Protein AF-A0A937WB30-F1 (afdb_monomer)

Sequence (135 aa):
MQLSLKYDLPFTTITIAYKGETLEIPDVLVDTGSASTILAADIVAAIQIIPIAEDVLHTIRGVGGSEVVFTRQIDYLKVGERSIADFEIEVGGMDYGLQPNFSLRKKSLIKRNNWNPFWAWIFLFRQERLSTCRK

Secondary structure (DSSP, 8-state):
---EEETTEEEEEEEEEETTEEEEEEEEE--TT-SS-EEEHHHHGGGT----TTPPEEEEEETTEEEEEEEEEEEEEEETTEEEEEEEEEEE----S--S---------S------GGGTT--------B-----

Nearest PDB structures (foldseek):
  2hpf-assembly1_B  TM=7.343E-01  e=3.619E-04  Human immunodeficiency virus 2
  2sam-assembly1_A-2  TM=7.740E-01  e=1.326E-03  Simian immunodeficiency virus
  3ixo-assembly1_B  TM=6.353E-01  e=3.077E-04  HIV-1 M:A
  1tcw-assembly1_B  TM=7.689E-01  e=1.835E-03  Simian immunodeficiency virus
  3t3c-assembly1_B  TM=6.403E-01  e=5.286E-04  Human immunodeficiency virus type 1 (BRU ISOLATE)

pLDDT: mean 73.33, std 25.17, range [27.88, 98.06]

Solvent-accessible surface area (backbone atoms only — not comparable to full-atom values): 8590 Å² total; per-residue (Å²): 110,69,77,45,78,54,89,92,37,50,22,28,51,36,37,40,28,36,95,88,39,75,46,79,42,70,78,39,74,68,60,88,30,47,80,68,54,74,45,40,40,80,66,45,38,79,58,72,51,66,94,56,93,85,58,63,53,36,48,49,61,54,86,94,45,73,48,63,27,35,71,47,80,25,56,28,43,29,44,64,89,48,72,43,66,73,35,72,34,35,36,27,88,62,84,82,79,83,68,97,80,74,90,85,79,92,68,97,73,81,86,82,89,74,98,50,67,74,66,72,74,55,58,73,33,80,72,69,81,52,78,67,75,82,130

Mean predicted aligned error: 10.76 Å

Radius of gyration: 15.36 Å; Cα contacts (8 Å, |Δi|>4): 221; chains: 1; bounding box: 38×37×32 Å

Foldseek 3Di:
DDWDADLNFTWFWKWFAAPRDIAIDGGHTDDPLDPAAEDEQVRCVVRPPHDDPPWFWWWWAFPVGIWIWTKDFTQWMGTVHDIDGRGIYTYTNDPPPPDPDDPDDDDDDDDDDDPDSVVVVTSNDPTDTDDTDDD

Structure (mmCIF, N/CA/C/O backbone):
data_AF-A0A937WB30-F1
#
_entry.id   AF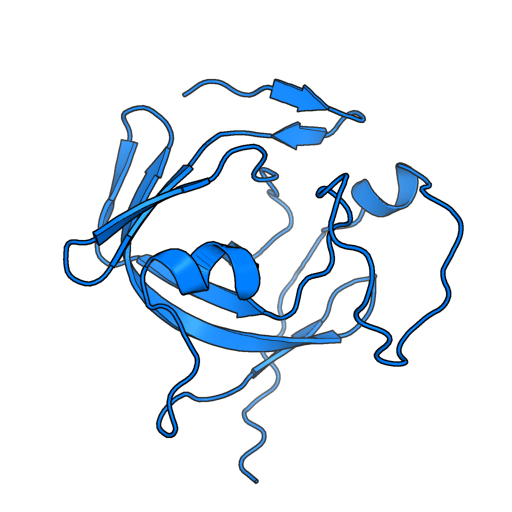-A0A937WB30-F1
#
loop_
_atom_site.group_PDB
_atom_site.id
_atom_site.type_symbol
_atom_site.label_atom_id
_atom_site.label_alt_id
_atom_site.label_comp_id
_atom_site.label_asym_id
_atom_site.label_entity_id
_atom_site.label_seq_id
_atom_site.pdbx_PDB_ins_code
_atom_site.Cartn_x
_atom_site.Cartn_y
_atom_site.Cartn_z
_atom_site.occupancy
_atom_site.B_iso_or_equiv
_atom_site.auth_seq_id
_atom_site.auth_comp_id
_atom_site.auth_asym_id
_atom_site.auth_atom_id
_atom_site.pdbx_PDB_model_num
ATOM 1 N N . MET A 1 1 ? -13.614 7.902 10.680 1.00 79.19 1 MET A N 1
ATOM 2 C CA . MET A 1 1 ? -12.393 8.200 9.896 1.00 79.19 1 MET A CA 1
ATOM 3 C C . MET A 1 1 ? -11.863 9.539 10.365 1.00 79.19 1 MET A C 1
ATOM 5 O O . MET A 1 1 ? -12.666 10.453 10.500 1.00 79.19 1 MET A O 1
ATOM 9 N N . GLN A 1 2 ? -10.562 9.643 10.624 1.00 89.81 2 GLN A N 1
ATOM 10 C CA . GLN A 1 2 ? -9.914 10.892 11.018 1.00 89.81 2 GLN A CA 1
ATOM 11 C C . GLN A 1 2 ? -8.841 11.239 9.984 1.00 89.81 2 GLN A C 1
ATOM 13 O O . GLN A 1 2 ? -8.025 10.388 9.627 1.00 89.81 2 GLN A O 1
ATOM 18 N N . LEU A 1 3 ? -8.886 12.470 9.478 1.00 90.44 3 LEU A N 1
ATOM 19 C CA . LEU A 1 3 ? -7.876 13.019 8.578 1.00 90.44 3 LEU A CA 1
ATOM 20 C C . LEU A 1 3 ? -6.976 13.966 9.371 1.00 90.44 3 LEU A C 1
ATOM 22 O O . LEU A 1 3 ? -7.456 14.729 10.209 1.00 90.44 3 LEU A O 1
ATOM 26 N N . SER A 1 4 ? -5.681 13.918 9.091 1.00 91.25 4 SER A N 1
ATOM 27 C CA . SER A 1 4 ? -4.680 14.853 9.594 1.00 91.25 4 SER A CA 1
ATOM 28 C C . SER A 1 4 ? -4.138 15.670 8.429 1.00 91.25 4 SER A C 1
ATOM 30 O O . SER A 1 4 ? -3.879 15.124 7.361 1.00 91.25 4 SER A O 1
ATOM 32 N N . LEU A 1 5 ? -4.003 16.981 8.607 1.00 90.44 5 LEU A N 1
ATOM 33 C CA . LEU A 1 5 ? -3.424 17.849 7.587 1.00 90.44 5 LEU A CA 1
ATOM 34 C C . LEU A 1 5 ? -1.932 18.011 7.884 1.00 90.44 5 LEU A C 1
ATOM 36 O O . LEU A 1 5 ? -1.569 18.502 8.954 1.00 90.44 5 LEU A O 1
ATOM 40 N N . LYS A 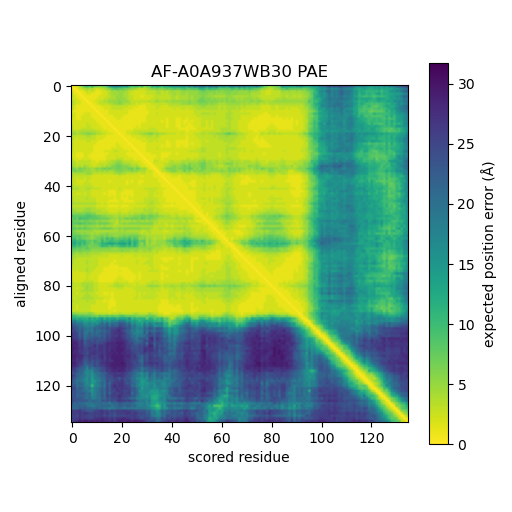1 6 ? -1.070 17.602 6.952 1.00 82.69 6 LYS A N 1
ATOM 41 C CA . LYS A 1 6 ? 0.381 17.824 7.028 1.00 82.69 6 LYS A CA 1
ATOM 42 C C . LYS A 1 6 ? 0.836 18.403 5.699 1.00 82.69 6 LYS A C 1
ATOM 44 O O . LYS A 1 6 ? 0.488 17.859 4.661 1.00 82.69 6 LYS A O 1
ATOM 49 N N . TYR A 1 7 ? 1.593 19.498 5.720 1.00 84.44 7 TYR A N 1
ATOM 50 C CA . TYR A 1 7 ? 2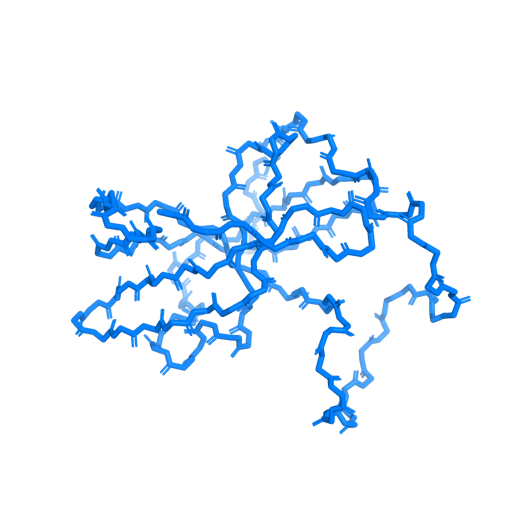.079 20.148 4.492 1.00 84.44 7 TYR A CA 1
ATOM 51 C C . TYR A 1 7 ? 0.958 20.441 3.472 1.00 84.44 7 TYR A C 1
ATOM 53 O O . TYR A 1 7 ? 1.131 20.217 2.279 1.00 84.44 7 TYR A O 1
ATOM 61 N N . ASP A 1 8 ? -0.208 20.877 3.963 1.00 85.94 8 ASP A N 1
ATOM 62 C CA . ASP A 1 8 ? -1.419 21.139 3.168 1.00 85.94 8 ASP A CA 1
ATOM 63 C C . ASP A 1 8 ? -1.990 19.929 2.408 1.00 85.94 8 ASP A C 1
ATOM 65 O O . ASP A 1 8 ? -2.811 20.084 1.505 1.00 85.94 8 ASP A O 1
ATOM 69 N N . LEU A 1 9 ? -1.611 18.714 2.812 1.00 82.75 9 LEU A N 1
ATOM 70 C CA . LEU A 1 9 ? -2.120 17.465 2.262 1.00 82.75 9 LEU A CA 1
ATOM 71 C C . LEU A 1 9 ? -2.863 16.626 3.313 1.00 82.75 9 LEU A C 1
ATOM 73 O O . LEU A 1 9 ? -2.457 16.598 4.482 1.00 82.75 9 LEU A O 1
ATOM 77 N N . PRO A 1 10 ? -3.954 15.941 2.924 1.00 87.12 10 PRO A N 1
ATOM 78 C CA . PRO A 1 10 ? -4.727 15.098 3.824 1.00 87.12 10 PRO A CA 1
ATOM 79 C C . PRO A 1 10 ? -4.073 13.724 3.996 1.00 87.12 10 PRO A C 1
ATOM 81 O O . PRO A 1 10 ? -3.901 12.976 3.041 1.00 87.12 10 PRO A O 1
ATOM 84 N N . PHE A 1 11 ? -3.784 13.354 5.235 1.00 87.50 11 PHE A N 1
ATOM 85 C CA . PHE A 1 11 ? -3.248 12.051 5.610 1.00 87.50 11 PHE A CA 1
ATOM 86 C C . PHE A 1 11 ? -4.212 11.305 6.524 1.00 87.50 11 PHE A C 1
ATOM 88 O O . PHE A 1 11 ? -4.923 11.908 7.330 1.00 87.50 11 PHE A O 1
ATOM 95 N N . THR A 1 12 ? -4.207 9.981 6.451 1.00 91.44 12 THR A N 1
ATOM 96 C CA . THR A 1 12 ? -4.975 9.119 7.348 1.00 91.44 12 THR A CA 1
ATOM 97 C C . THR A 1 12 ? -4.183 7.874 7.724 1.00 91.44 12 THR A C 1
ATOM 99 O O . THR A 1 12 ? -3.123 7.601 7.165 1.00 91.44 12 THR A O 1
ATOM 102 N N . THR A 1 13 ? -4.709 7.124 8.684 1.00 90.94 13 THR A N 1
ATOM 103 C CA . THR A 1 13 ? -4.206 5.797 9.023 1.00 90.94 13 THR A CA 1
ATOM 104 C C . THR A 1 13 ? -5.087 4.761 8.348 1.00 90.94 13 THR A C 1
ATOM 106 O O . THR A 1 13 ? -6.319 4.837 8.428 1.00 90.94 13 T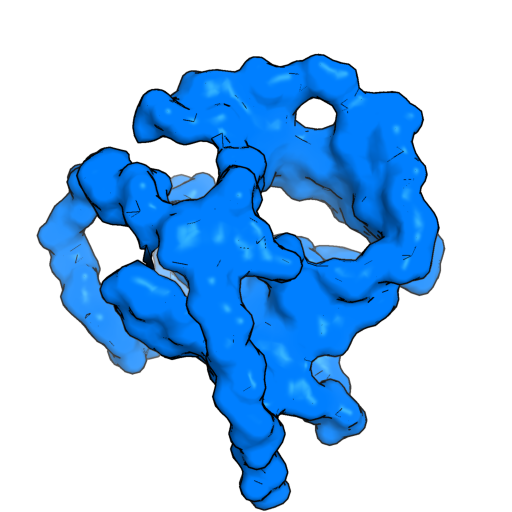HR A O 1
ATOM 109 N N . ILE A 1 14 ? -4.457 3.784 7.704 1.00 95.00 14 ILE A N 1
ATOM 110 C CA . ILE A 1 14 ? -5.144 2.621 7.147 1.00 95.00 14 ILE A CA 1
ATOM 111 C C . ILE A 1 14 ? -4.696 1.359 7.877 1.00 95.00 14 ILE A C 1
ATOM 113 O O . ILE A 1 14 ? -3.599 1.296 8.427 1.00 95.00 14 ILE A O 1
ATOM 117 N N . THR A 1 15 ? -5.524 0.327 7.840 1.00 97.12 15 THR A N 1
ATOM 118 C CA . THR A 1 15 ? -5.128 -1.033 8.201 1.00 97.12 15 THR A CA 1
ATOM 119 C C . THR A 1 15 ? -5.303 -1.915 6.981 1.00 97.12 15 THR A C 1
ATOM 121 O O . THR A 1 15 ? -6.367 -1.898 6.363 1.00 97.12 15 THR A O 1
ATOM 124 N N . ILE A 1 16 ? -4.285 -2.692 6.642 1.00 96.31 16 ILE A N 1
ATOM 125 C CA . ILE A 1 16 ? -4.380 -3.737 5.624 1.00 96.31 16 ILE A CA 1
ATOM 126 C C . ILE A 1 16 ? -4.244 -5.105 6.280 1.00 96.31 16 ILE A C 1
ATOM 128 O O . ILE A 1 16 ? -3.587 -5.229 7.315 1.00 96.31 16 ILE A O 1
ATOM 132 N N . ALA A 1 17 ? -4.842 -6.125 5.677 1.00 97.88 17 ALA A N 1
ATOM 133 C CA . ALA A 1 17 ? -4.634 -7.506 6.084 1.00 97.88 17 ALA A CA 1
ATOM 134 C C . ALA A 1 17 ? -4.290 -8.395 4.900 1.00 97.88 17 ALA A C 1
ATOM 136 O O . ALA A 1 17 ? -4.861 -8.241 3.824 1.00 97.88 17 ALA A O 1
ATOM 137 N N . TYR A 1 18 ? -3.367 -9.323 5.101 1.00 97.88 18 TYR A N 1
ATOM 138 C CA . TYR A 1 18 ? -2.957 -10.274 4.082 1.00 97.88 18 TYR A CA 1
ATOM 139 C C . TYR A 1 18 ? -2.599 -11.605 4.725 1.00 97.88 18 TYR A C 1
ATOM 141 O O . TYR A 1 18 ? -1.743 -11.665 5.609 1.00 97.88 18 TYR A O 1
ATOM 149 N N . LYS A 1 19 ? -3.245 -12.681 4.265 1.00 95.75 19 LYS A N 1
ATOM 150 C CA . LYS A 1 19 ? -3.068 -14.036 4.809 1.00 95.75 19 LYS A CA 1
ATOM 151 C C . LYS A 1 19 ? -3.295 -14.099 6.325 1.00 95.75 19 LYS A C 1
ATOM 153 O O . LYS A 1 19 ? -2.628 -14.861 7.020 1.00 95.75 19 LYS A O 1
ATOM 158 N N . GLY A 1 20 ? -4.241 -13.305 6.827 1.00 93.88 20 GLY A N 1
ATOM 159 C CA . GLY A 1 20 ? -4.583 -13.238 8.251 1.00 93.88 20 GLY A CA 1
ATOM 160 C C . GLY A 1 20 ? -3.660 -12.369 9.113 1.00 93.88 20 GLY A C 1
ATOM 161 O O . GLY A 1 20 ? -3.998 -12.122 10.268 1.00 93.88 20 GLY A O 1
ATOM 162 N N . GLU A 1 21 ? -2.552 -11.858 8.570 1.00 97.50 21 GLU A N 1
ATOM 163 C CA . GLU A 1 21 ? -1.689 -10.882 9.244 1.00 97.50 21 GLU A CA 1
ATOM 164 C C . GLU A 1 21 ? -2.184 -9.461 8.975 1.00 97.50 21 GLU A C 1
ATOM 166 O O . GLU A 1 21 ? -2.584 -9.142 7.856 1.00 97.50 21 GLU A O 1
ATOM 171 N N . THR A 1 22 ? -2.141 -8.586 9.982 1.00 97.44 22 THR A N 1
ATOM 172 C CA . THR A 1 22 ? -2.642 -7.205 9.881 1.00 97.44 22 THR A CA 1
ATOM 173 C C . THR A 1 22 ? -1.531 -6.184 10.075 1.00 97.44 22 THR A C 1
ATOM 175 O O . THR A 1 22 ? -0.732 -6.316 11.000 1.00 97.44 22 THR A O 1
ATOM 178 N N . LEU A 1 23 ? -1.533 -5.121 9.270 1.00 95.12 23 LEU A N 1
ATOM 179 C CA . LEU A 1 23 ? -0.596 -4.006 9.374 1.00 95.12 23 LEU A CA 1
ATOM 180 C C . LEU A 1 23 ? -1.344 -2.677 9.424 1.00 95.12 23 LEU A C 1
ATOM 182 O O . LEU A 1 23 ? -2.088 -2.339 8.503 1.00 95.12 23 LEU A O 1
ATOM 186 N N . GLU A 1 24 ? -1.117 -1.908 10.485 1.00 95.81 24 GLU A N 1
ATOM 187 C CA . GLU A 1 24 ? -1.546 -0.515 10.571 1.00 95.81 24 GLU A CA 1
ATOM 188 C C . GLU A 1 24 ? -0.464 0.393 9.976 1.00 95.81 24 GLU A C 1
ATOM 190 O O . GLU A 1 24 ? 0.701 0.330 10.367 1.00 95.81 24 GLU A O 1
ATOM 195 N N . ILE A 1 25 ? -0.851 1.224 9.011 1.00 92.06 25 ILE A N 1
ATOM 196 C CA . ILE A 1 25 ? 0.041 2.129 8.289 1.00 92.06 25 ILE A CA 1
ATOM 197 C C . ILE A 1 25 ? -0.431 3.561 8.570 1.00 92.06 25 ILE A C 1
ATOM 199 O O . ILE A 1 25 ? -1.473 3.972 8.044 1.00 92.06 25 ILE A O 1
ATOM 203 N N . PRO A 1 26 ? 0.283 4.318 9.421 1.00 88.38 26 PRO A N 1
ATOM 204 C CA . PRO A 1 26 ? -0.005 5.728 9.640 1.00 88.38 26 PRO A CA 1
ATOM 205 C C . PRO A 1 26 ? 0.477 6.570 8.455 1.00 88.38 26 PRO A C 1
ATOM 207 O O . PRO A 1 26 ? 1.271 6.118 7.633 1.00 88.38 26 PRO A O 1
ATOM 210 N N . ASP A 1 27 ? 0.039 7.827 8.412 1.00 87.94 27 ASP A N 1
ATOM 211 C CA . ASP A 1 27 ? 0.542 8.836 7.473 1.00 87.94 27 ASP A CA 1
ATOM 212 C C . ASP A 1 27 ? 0.421 8.438 5.993 1.00 87.94 27 ASP A C 1
ATOM 214 O O . ASP A 1 27 ? 1.284 8.744 5.169 1.00 87.94 27 ASP A O 1
ATOM 218 N N . VAL A 1 28 ? -0.700 7.809 5.637 1.00 88.12 28 VAL A N 1
ATOM 219 C CA . VAL A 1 28 ? -1.060 7.520 4.246 1.00 88.12 28 VAL A CA 1
ATOM 220 C C . VAL A 1 28 ? -1.746 8.731 3.628 1.00 88.12 28 VAL A C 1
ATOM 222 O O . VAL A 1 28 ? -2.766 9.201 4.134 1.00 88.12 28 VAL A O 1
ATOM 225 N N . LEU A 1 29 ? -1.186 9.230 2.526 1.00 89.50 29 LEU A N 1
ATOM 226 C CA . LEU A 1 29 ? -1.748 10.335 1.753 1.00 89.50 29 LEU A CA 1
ATOM 227 C C . LEU A 1 29 ? -3.084 9.923 1.122 1.00 89.50 29 LEU A C 1
ATOM 229 O O . LEU A 1 29 ? -3.174 8.902 0.443 1.00 89.50 29 LEU A O 1
ATOM 233 N N . VAL A 1 30 ? -4.115 10.744 1.312 1.00 88.94 30 VAL A N 1
ATOM 234 C CA . VAL A 1 30 ? -5.390 10.606 0.607 1.00 88.94 30 VAL A CA 1
ATOM 235 C C . VAL A 1 30 ? -5.295 11.369 -0.707 1.00 88.94 30 VAL A C 1
ATOM 237 O O . VAL A 1 30 ? -5.365 12.596 -0.737 1.00 88.94 30 VAL A O 1
ATOM 240 N N . ASP A 1 31 ? -5.143 10.624 -1.795 1.00 85.56 31 ASP A N 1
ATOM 241 C CA . ASP A 1 31 ? -4.922 11.174 -3.126 1.00 85.56 31 ASP A CA 1
ATOM 242 C C . ASP A 1 31 ? -6.110 10.888 -4.055 1.00 85.56 31 ASP A C 1
ATOM 244 O O . ASP A 1 31 ? -6.284 9.776 -4.557 1.00 85.56 31 ASP A O 1
ATOM 248 N N . THR A 1 32 ? -6.927 11.912 -4.303 1.00 83.44 32 THR A N 1
ATOM 249 C CA . THR A 1 32 ? -8.076 11.843 -5.221 1.00 83.44 32 THR A CA 1
ATOM 250 C C . THR A 1 32 ? -7.684 11.932 -6.692 1.00 83.44 32 THR A C 1
ATOM 252 O O . THR A 1 32 ? -8.524 11.693 -7.559 1.00 83.44 32 THR A O 1
ATOM 255 N N . GLY A 1 33 ? -6.437 12.296 -6.986 1.00 79.00 33 GLY A N 1
ATOM 256 C CA . GLY A 1 33 ? -5.905 12.294 -8.334 1.00 79.00 33 GLY A CA 1
ATOM 257 C C . GLY A 1 33 ? -5.344 10.937 -8.740 1.00 79.00 33 GLY A C 1
ATOM 258 O O . GLY A 1 33 ? -5.097 10.753 -9.924 1.00 79.00 33 GLY A O 1
ATOM 259 N N . SER A 1 34 ? -5.163 9.983 -7.824 1.00 75.44 34 SER A N 1
ATOM 260 C CA . SER A 1 34 ? -4.720 8.620 -8.141 1.00 75.44 34 SER A CA 1
ATOM 261 C C . SER A 1 34 ? -5.840 7.725 -8.685 1.00 75.44 34 SER A C 1
ATOM 263 O O . SER A 1 34 ? -7.000 7.836 -8.292 1.00 75.44 34 SER A O 1
ATOM 265 N N . ALA A 1 35 ? -5.490 6.803 -9.589 1.00 79.81 35 ALA A N 1
ATOM 266 C CA . ALA A 1 35 ? -6.415 5.766 -10.066 1.00 79.81 35 ALA A CA 1
ATOM 267 C C . ALA A 1 35 ? -6.307 4.447 -9.277 1.00 79.81 35 ALA A C 1
ATOM 269 O O . ALA A 1 35 ? -7.177 3.587 -9.400 1.00 79.81 35 ALA A O 1
ATOM 270 N N . SER A 1 36 ? -5.234 4.271 -8.507 1.00 84.62 36 SER A N 1
ATOM 271 C CA . SER A 1 36 ? -4.905 3.058 -7.757 1.00 84.62 36 SER A CA 1
ATOM 272 C C . SER A 1 36 ? -4.266 3.425 -6.419 1.00 84.62 36 SER A C 1
ATOM 274 O O . SER A 1 36 ? -3.749 4.526 -6.236 1.00 84.62 36 SER A O 1
ATOM 276 N N . THR A 1 37 ? -4.288 2.486 -5.474 1.00 89.88 37 THR A N 1
ATOM 277 C CA . THR A 1 37 ? -3.572 2.612 -4.202 1.00 89.88 37 THR A CA 1
ATOM 278 C C . THR A 1 37 ? -2.199 1.969 -4.322 1.00 89.88 37 THR A C 1
ATOM 280 O O . THR A 1 37 ? -2.106 0.780 -4.623 1.00 89.88 37 THR A O 1
ATOM 283 N N . ILE A 1 38 ? -1.144 2.736 -4.043 1.00 90.19 38 ILE A N 1
ATOM 284 C CA . ILE A 1 38 ? 0.235 2.246 -4.075 1.00 90.19 38 ILE A CA 1
ATOM 285 C C . ILE A 1 38 ? 0.813 2.290 -2.657 1.00 90.19 38 ILE A C 1
ATOM 287 O O . ILE A 1 38 ? 0.729 3.318 -1.987 1.00 90.19 38 ILE A O 1
ATOM 291 N N . LEU A 1 39 ? 1.413 1.188 -2.199 1.00 89.69 39 LEU A N 1
ATOM 292 C CA . LEU A 1 39 ? 2.037 1.060 -0.877 1.00 89.69 39 LEU A CA 1
ATOM 293 C C . LEU A 1 39 ? 3.527 0.719 -0.980 1.00 89.69 39 LEU A C 1
ATOM 295 O O . LEU A 1 39 ? 3.969 0.025 -1.900 1.00 89.69 39 LEU A O 1
ATOM 299 N N . ALA A 1 40 ? 4.323 1.253 -0.050 1.00 88.00 40 ALA A N 1
ATOM 300 C CA . ALA A 1 4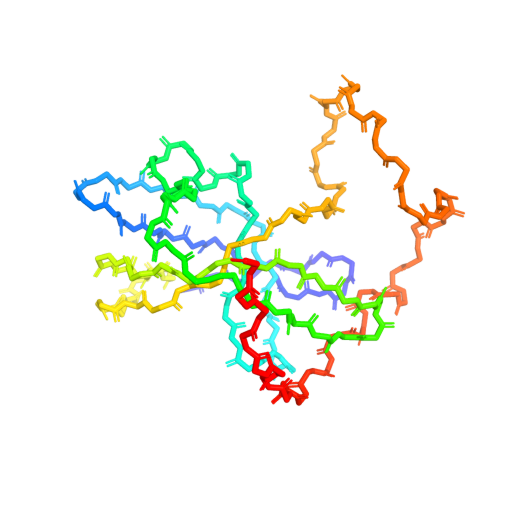0 ? 5.774 1.117 -0.104 1.00 88.00 40 ALA A CA 1
ATOM 301 C C . ALA A 1 40 ? 6.191 -0.318 0.237 1.00 88.00 40 ALA A C 1
ATOM 303 O O . ALA A 1 40 ? 5.732 -0.893 1.228 1.00 88.00 40 ALA A O 1
ATOM 304 N N . ALA A 1 41 ? 7.055 -0.898 -0.600 1.00 87.50 41 ALA A N 1
ATOM 305 C CA . ALA A 1 41 ? 7.466 -2.296 -0.495 1.00 87.50 41 ALA A CA 1
ATOM 306 C C . ALA A 1 41 ? 8.136 -2.635 0.846 1.00 87.50 41 ALA A C 1
ATOM 308 O O . ALA A 1 41 ? 7.992 -3.749 1.338 1.00 87.50 41 ALA A O 1
ATOM 309 N N . ASP A 1 42 ? 8.862 -1.689 1.440 1.00 86.25 42 ASP A N 1
ATOM 310 C CA . ASP A 1 42 ? 9.512 -1.846 2.742 1.00 86.25 42 ASP A CA 1
ATOM 311 C C . ASP A 1 42 ? 8.506 -1.906 3.900 1.00 86.25 42 ASP A C 1
ATOM 313 O O . ASP A 1 42 ? 8.687 -2.708 4.814 1.00 86.25 42 ASP A O 1
ATOM 317 N N . ILE A 1 43 ? 7.423 -1.126 3.834 1.00 87.56 43 ILE A N 1
ATOM 318 C CA . ILE A 1 43 ? 6.345 -1.139 4.831 1.00 87.56 43 ILE A CA 1
ATOM 319 C C . ILE A 1 43 ? 5.577 -2.464 4.769 1.00 87.56 43 ILE A C 1
ATOM 321 O O . ILE A 1 43 ? 5.435 -3.155 5.778 1.00 87.56 43 ILE A O 1
ATOM 325 N N . VAL A 1 44 ? 5.094 -2.854 3.586 1.00 90.75 44 VAL A N 1
ATOM 326 C CA . VAL A 1 44 ? 4.203 -4.023 3.453 1.00 90.75 44 VAL A CA 1
ATOM 327 C C . VAL A 1 44 ? 4.933 -5.368 3.552 1.00 90.75 44 VAL A C 1
ATOM 329 O O . VAL A 1 44 ? 4.309 -6.392 3.842 1.00 90.75 44 VAL A O 1
ATOM 332 N N . ALA A 1 45 ? 6.263 -5.377 3.408 1.00 92.69 45 ALA A N 1
ATOM 333 C CA . ALA A 1 45 ? 7.085 -6.558 3.665 1.00 92.69 45 ALA A CA 1
ATOM 334 C C . ALA A 1 45 ? 6.938 -7.087 5.105 1.00 92.69 45 ALA A C 1
ATOM 336 O O . ALA A 1 45 ? 7.135 -8.282 5.329 1.00 92.69 45 ALA A O 1
ATOM 337 N N . ALA A 1 46 ? 6.537 -6.239 6.064 1.00 92.44 46 ALA A N 1
ATOM 338 C CA . ALA A 1 46 ? 6.283 -6.638 7.450 1.00 92.44 46 ALA A CA 1
ATOM 339 C C . ALA A 1 46 ? 5.226 -7.752 7.577 1.00 92.44 46 ALA A C 1
ATOM 341 O O . ALA A 1 46 ? 5.342 -8.600 8.457 1.00 92.44 46 ALA A O 1
ATOM 342 N N . ILE A 1 47 ? 4.249 -7.797 6.664 1.00 96.00 47 ILE A N 1
ATOM 343 C CA . ILE A 1 47 ? 3.206 -8.836 6.602 1.00 96.00 47 ILE A CA 1
ATOM 344 C C . ILE A 1 47 ? 3.385 -9.770 5.398 1.00 96.00 47 ILE A C 1
ATOM 346 O O . ILE A 1 47 ? 2.422 -10.295 4.850 1.00 96.00 47 ILE A O 1
ATOM 350 N N . GLN A 1 48 ? 4.632 -9.986 4.966 1.00 96.19 48 GLN A N 1
ATOM 351 C CA . GLN A 1 48 ? 4.990 -10.922 3.888 1.00 96.19 48 GLN A CA 1
ATOM 352 C C . GLN A 1 48 ? 4.400 -10.573 2.509 1.00 96.19 48 GLN A C 1
ATOM 354 O O . GLN A 1 48 ? 4.301 -11.435 1.629 1.00 96.19 48 GLN A O 1
ATOM 359 N N . ILE A 1 49 ? 4.051 -9.303 2.277 1.00 95.19 49 ILE A N 1
ATOM 360 C CA . ILE A 1 49 ? 3.773 -8.802 0.929 1.00 95.19 49 ILE A CA 1
ATOM 361 C C . ILE A 1 49 ? 5.114 -8.458 0.280 1.00 95.19 49 ILE A C 1
ATOM 363 O O . ILE A 1 49 ? 5.635 -7.352 0.390 1.00 95.19 49 ILE A O 1
ATOM 367 N N . ILE A 1 50 ? 5.686 -9.454 -0.386 1.00 94.62 50 ILE A N 1
ATOM 368 C CA . ILE A 1 50 ? 6.923 -9.351 -1.161 1.00 94.62 50 ILE A CA 1
ATOM 369 C C . ILE A 1 50 ? 6.670 -9.836 -2.596 1.00 94.62 50 ILE A C 1
ATOM 371 O O . ILE A 1 50 ? 5.718 -10.598 -2.817 1.00 94.62 50 ILE A O 1
ATOM 375 N N . PRO A 1 51 ? 7.484 -9.403 -3.574 1.00 92.25 51 PRO A N 1
ATOM 376 C CA . PRO A 1 51 ? 7.383 -9.918 -4.931 1.00 92.25 51 PRO A CA 1
ATOM 377 C C . PRO A 1 51 ? 7.774 -11.404 -4.979 1.00 92.25 51 PRO A C 1
ATOM 379 O O . PRO A 1 51 ? 8.792 -11.802 -4.407 1.00 92.25 51 PRO A O 1
ATOM 382 N N . ILE A 1 52 ? 6.980 -12.206 -5.683 1.00 92.50 52 ILE A N 1
ATOM 383 C CA . ILE A 1 52 ? 7.230 -13.618 -6.005 1.00 92.50 52 ILE A CA 1
ATOM 384 C C . ILE A 1 52 ? 7.489 -13.782 -7.509 1.00 92.50 52 ILE A C 1
ATOM 386 O O . ILE A 1 52 ? 7.245 -12.866 -8.292 1.00 92.50 52 ILE A O 1
ATOM 390 N N . ALA A 1 53 ? 8.021 -14.933 -7.926 1.00 89.56 53 ALA A N 1
ATOM 391 C CA . ALA A 1 53 ? 8.441 -15.157 -9.314 1.00 89.56 53 ALA A CA 1
ATOM 392 C C . ALA A 1 53 ? 7.279 -15.071 -10.319 1.00 89.56 53 ALA A C 1
ATOM 394 O O . ALA A 1 53 ? 7.481 -14.736 -11.484 1.00 89.56 53 ALA A O 1
ATOM 395 N N . GLU A 1 54 ? 6.069 -15.364 -9.855 1.00 91.31 54 GLU A N 1
ATOM 396 C CA . GLU A 1 54 ? 4.838 -15.368 -10.635 1.00 91.31 54 GLU A CA 1
ATOM 397 C C . GLU A 1 54 ? 4.226 -13.969 -10.778 1.00 91.31 54 GLU A C 1
ATOM 399 O O . GLU A 1 54 ? 3.310 -13.784 -11.583 1.00 91.31 54 GLU A O 1
ATOM 404 N N . ASP A 1 55 ? 4.707 -12.984 -10.013 1.00 90.81 55 ASP A N 1
ATOM 405 C CA . ASP A 1 55 ? 4.164 -11.637 -10.078 1.00 90.81 55 ASP A CA 1
ATOM 406 C C . ASP A 1 55 ? 4.511 -10.957 -11.392 1.00 90.81 55 ASP A C 1
ATOM 408 O O . ASP A 1 55 ? 5.651 -10.936 -11.865 1.00 90.81 55 ASP A O 1
ATOM 412 N N . VAL A 1 56 ? 3.498 -10.305 -11.946 1.00 89.25 56 VAL A N 1
ATOM 413 C CA . VAL A 1 56 ? 3.673 -9.461 -13.110 1.00 89.25 56 VAL A CA 1
ATOM 414 C C . VAL A 1 56 ? 4.086 -8.071 -12.649 1.00 89.25 56 VAL A C 1
ATOM 416 O O . VAL A 1 56 ? 3.373 -7.401 -11.902 1.00 89.25 56 VAL A O 1
ATOM 419 N N . LEU A 1 57 ? 5.252 -7.633 -13.123 1.00 90.50 57 LEU A N 1
ATOM 420 C CA . LEU A 1 57 ? 5.705 -6.264 -12.929 1.00 90.50 57 LEU A CA 1
ATOM 421 C C . LEU A 1 57 ? 5.078 -5.344 -13.976 1.00 90.50 57 LEU A C 1
ATOM 423 O O . LEU A 1 57 ? 5.081 -5.629 -15.179 1.00 90.50 57 LEU A O 1
ATOM 427 N N . HIS A 1 58 ? 4.600 -4.201 -13.508 1.00 87.94 58 HIS A N 1
ATOM 428 C CA . HIS A 1 58 ? 4.034 -3.136 -14.318 1.00 87.94 58 HIS A CA 1
ATOM 429 C C . HIS A 1 58 ? 4.777 -1.832 -14.066 1.00 87.94 58 HIS A C 1
ATOM 431 O O . HIS A 1 58 ? 5.439 -1.657 -13.044 1.00 87.94 58 HIS A O 1
ATOM 437 N N . THR A 1 59 ? 4.675 -0.910 -15.017 1.00 85.38 59 THR A N 1
ATOM 438 C CA . THR A 1 59 ? 5.218 0.436 -14.866 1.00 85.38 59 THR A CA 1
ATOM 439 C C . THR A 1 59 ? 4.075 1.427 -14.766 1.00 85.38 59 THR A C 1
ATOM 441 O O . THR A 1 59 ? 3.263 1.534 -15.684 1.00 85.38 59 THR A O 1
ATOM 444 N N . ILE A 1 60 ? 4.042 2.159 -13.660 1.00 81.25 60 ILE A N 1
ATOM 445 C CA . ILE A 1 60 ? 3.141 3.291 -13.446 1.00 81.25 60 ILE A CA 1
ATOM 446 C C . ILE A 1 60 ? 3.891 4.584 -13.770 1.00 81.25 60 ILE A C 1
ATOM 448 O O . ILE A 1 60 ? 5.110 4.648 -13.604 1.00 81.25 60 ILE A O 1
ATOM 452 N N . ARG A 1 61 ? 3.198 5.617 -14.260 1.00 73.94 61 ARG A N 1
ATOM 453 C CA . ARG A 1 61 ? 3.824 6.886 -14.668 1.00 73.94 61 ARG A CA 1
ATOM 454 C C . ARG A 1 61 ? 3.069 8.092 -14.137 1.00 73.94 61 ARG A C 1
ATOM 456 O O . ARG A 1 61 ? 1.905 8.276 -14.471 1.00 73.94 61 ARG A O 1
ATOM 463 N N . GLY A 1 62 ? 3.772 8.933 -13.388 1.00 70.25 62 GLY A N 1
ATOM 464 C CA . GLY A 1 62 ? 3.282 10.203 -12.869 1.00 70.25 62 GLY A CA 1
ATOM 465 C C . GLY A 1 62 ? 4.130 11.379 -13.308 1.00 70.25 62 GLY A C 1
ATOM 466 O O . GLY A 1 62 ? 5.027 11.265 -14.145 1.00 70.25 62 GLY A O 1
ATOM 467 N N . VAL A 1 63 ? 3.876 12.524 -12.682 1.00 66.44 63 VAL A N 1
ATOM 468 C CA . VAL A 1 63 ? 4.637 13.749 -12.952 1.00 66.44 63 VAL A CA 1
ATOM 469 C C . VAL A 1 63 ? 6.093 13.630 -12.495 1.00 66.44 63 VAL A C 1
ATOM 471 O O . VAL A 1 63 ? 6.983 14.155 -13.160 1.00 66.44 63 VAL A O 1
ATOM 474 N N . GLY A 1 64 ? 6.353 12.878 -11.423 1.00 67.44 64 GLY A N 1
ATOM 475 C CA . GLY A 1 64 ? 7.703 12.625 -10.907 1.00 67.44 64 GLY A CA 1
ATOM 476 C C . GLY A 1 64 ? 8.532 11.602 -11.695 1.00 67.44 64 GLY A C 1
ATOM 477 O O . GLY A 1 64 ? 9.718 11.455 -11.414 1.00 67.44 64 GLY A O 1
ATOM 478 N N . GLY A 1 65 ? 7.948 10.905 -12.678 1.00 75.06 65 GLY A N 1
ATOM 479 C CA . GLY A 1 65 ? 8.625 9.844 -13.427 1.00 75.06 65 GLY A CA 1
ATOM 480 C C .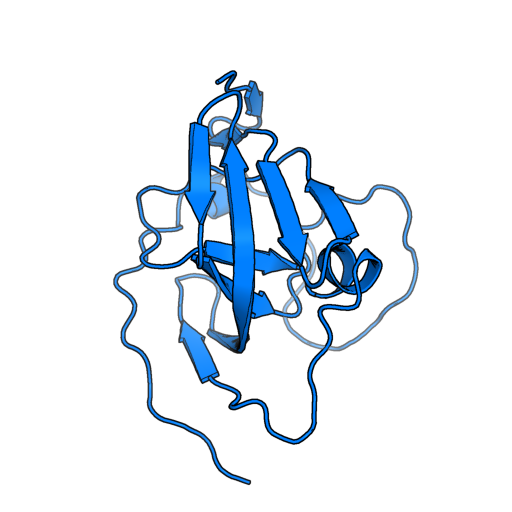 GLY A 1 65 ? 7.804 8.561 -13.506 1.00 75.06 65 GLY A C 1
ATOM 481 O O . GLY A 1 65 ? 6.575 8.595 -13.489 1.00 75.06 65 GLY A O 1
ATOM 482 N N . SER A 1 66 ? 8.488 7.428 -13.642 1.00 78.56 66 SER A N 1
ATOM 483 C CA . SER A 1 66 ? 7.865 6.111 -13.745 1.00 78.56 66 SER A CA 1
ATOM 484 C C . SER A 1 66 ? 8.423 5.152 -12.708 1.00 78.56 66 SER A C 1
ATOM 486 O O . SER A 1 66 ? 9.641 5.081 -12.559 1.00 78.56 66 SER A O 1
ATOM 488 N N . GLU A 1 67 ? 7.553 4.367 -12.086 1.00 80.00 67 GLU A N 1
ATOM 489 C CA . GLU A 1 67 ? 7.916 3.389 -11.063 1.00 80.00 67 GLU A CA 1
ATOM 490 C C . GLU A 1 67 ? 7.523 1.979 -11.490 1.00 80.00 67 GLU A C 1
ATOM 492 O O . GLU A 1 67 ? 6.505 1.777 -12.154 1.00 80.00 67 GLU A O 1
ATOM 497 N N . VAL A 1 68 ? 8.346 0.998 -11.115 1.00 86.25 68 VAL A N 1
ATOM 498 C CA . VAL A 1 68 ? 8.039 -0.420 -11.323 1.00 86.25 68 VAL A CA 1
ATOM 499 C C . VAL A 1 68 ? 7.342 -0.954 -10.082 1.00 86.25 68 VAL A C 1
ATOM 501 O O . VAL A 1 68 ? 7.887 -0.879 -8.980 1.00 86.25 68 VAL A O 1
ATOM 504 N N . VAL A 1 69 ? 6.155 -1.516 -10.279 1.00 89.00 69 VAL A N 1
ATOM 505 C CA . VAL A 1 69 ? 5.302 -2.054 -9.219 1.00 89.00 69 VAL A CA 1
ATOM 506 C C . VAL A 1 69 ? 4.865 -3.477 -9.545 1.00 89.00 69 VAL A C 1
ATOM 508 O O . VAL A 1 69 ? 4.834 -3.868 -10.711 1.00 89.00 69 VAL A O 1
ATOM 511 N N . PHE A 1 70 ? 4.498 -4.242 -8.523 1.00 93.88 70 PHE A N 1
ATOM 512 C CA . PHE A 1 70 ? 3.688 -5.452 -8.678 1.00 93.88 70 PHE A CA 1
ATOM 513 C C . PHE A 1 70 ? 2.326 -5.245 -8.021 1.00 93.88 70 PHE A C 1
ATOM 515 O O . PHE A 1 70 ? 2.188 -4.415 -7.124 1.00 93.88 70 PHE A O 1
ATOM 522 N N . THR A 1 71 ? 1.319 -5.992 -8.454 1.00 93.44 71 THR A N 1
ATOM 523 C CA . THR A 1 71 ? -0.016 -5.963 -7.847 1.00 93.44 71 THR A CA 1
ATOM 524 C C . THR A 1 71 ? -0.169 -7.086 -6.834 1.00 93.44 71 THR A C 1
ATOM 526 O O . THR A 1 71 ? 0.295 -8.206 -7.064 1.00 93.44 71 THR A O 1
ATOM 529 N N . ARG A 1 72 ? -0.874 -6.828 -5.735 1.00 94.94 72 ARG A N 1
ATOM 530 C CA . ARG A 1 72 ? -1.246 -7.862 -4.769 1.00 94.94 72 ARG A CA 1
ATOM 531 C C . ARG A 1 72 ? -2.696 -7.694 -4.341 1.00 94.94 72 ARG A C 1
ATOM 533 O O . ARG A 1 72 ? -3.116 -6.590 -4.016 1.00 94.94 72 ARG A O 1
ATOM 540 N N . GLN A 1 73 ? -3.418 -8.811 -4.292 1.00 96.19 73 GLN A N 1
ATOM 541 C CA . GLN A 1 73 ? -4.717 -8.875 -3.636 1.00 96.19 73 GLN A CA 1
ATOM 542 C C . GLN A 1 73 ? -4.529 -9.086 -2.137 1.00 96.19 73 GLN A C 1
ATOM 544 O O . GLN A 1 73 ? -3.828 -10.016 -1.727 1.00 96.19 73 GLN A O 1
ATOM 549 N N . ILE A 1 74 ? -5.132 -8.204 -1.345 1.00 96.75 74 ILE A N 1
ATOM 550 C CA . ILE A 1 74 ? -5.132 -8.249 0.117 1.00 96.75 74 ILE A CA 1
ATOM 551 C C . ILE A 1 74 ? -6.529 -8.591 0.636 1.00 96.75 74 ILE A C 1
ATOM 553 O O . ILE A 1 74 ? -7.534 -8.296 -0.011 1.00 96.75 74 ILE A O 1
ATOM 557 N N . ASP A 1 75 ? -6.584 -9.201 1.818 1.00 98.06 75 ASP A N 1
ATOM 558 C CA . ASP A 1 75 ? -7.821 -9.695 2.425 1.00 98.06 75 ASP A CA 1
ATOM 559 C C . ASP A 1 75 ? -8.798 -8.533 2.655 1.00 98.06 75 ASP A C 1
ATOM 561 O O . ASP A 1 75 ? -9.985 -8.626 2.344 1.00 98.06 75 ASP A O 1
ATOM 565 N N . TYR A 1 76 ? -8.287 -7.413 3.180 1.00 97.81 76 TYR A N 1
ATOM 566 C CA . TYR A 1 76 ? -9.033 -6.163 3.256 1.00 97.81 76 TYR A CA 1
ATOM 567 C C . TYR A 1 76 ? -8.133 -4.933 3.389 1.00 97.81 76 TYR A C 1
ATOM 569 O O . TYR A 1 76 ? -7.029 -4.997 3.934 1.00 97.81 76 TYR A O 1
ATOM 577 N N . LEU A 1 77 ? -8.681 -3.786 2.986 1.00 95.75 77 LEU A N 1
ATOM 578 C CA . LEU A 1 77 ? -8.219 -2.452 3.362 1.00 95.75 77 LEU A CA 1
ATOM 579 C C . LEU A 1 77 ? -9.272 -1.786 4.248 1.00 95.75 77 LEU A C 1
ATOM 581 O O . LEU A 1 77 ? -10.462 -1.782 3.934 1.00 95.75 77 LEU A O 1
ATOM 585 N N . LYS A 1 78 ? -8.843 -1.204 5.363 1.00 96.38 78 LYS A N 1
ATOM 586 C CA . LYS A 1 78 ? -9.703 -0.553 6.350 1.00 96.38 78 LYS A CA 1
ATOM 587 C C . LYS A 1 78 ? -9.232 0.868 6.624 1.00 96.38 78 LYS A C 1
ATOM 589 O O . LYS A 1 78 ? -8.046 1.107 6.818 1.00 96.38 78 LYS A O 1
ATOM 594 N N . VAL A 1 79 ? -10.180 1.799 6.695 1.00 93.75 79 VAL A N 1
ATOM 595 C CA . VAL A 1 79 ? -9.954 3.203 7.061 1.00 93.75 79 VAL A CA 1
ATOM 596 C C . VAL A 1 79 ? -10.975 3.607 8.122 1.00 93.75 79 VAL A C 1
ATOM 598 O O . VAL A 1 79 ? -12.184 3.676 7.872 1.00 93.75 79 VAL A O 1
ATOM 601 N N . GLY A 1 80 ? -10.506 3.870 9.343 1.00 92.44 80 GLY A N 1
ATOM 602 C CA . GLY A 1 80 ? -11.392 4.042 10.496 1.00 92.44 80 GLY A CA 1
ATOM 603 C C . GLY A 1 80 ? -12.280 2.809 10.706 1.00 92.44 80 GLY A C 1
ATOM 604 O O . GLY A 1 80 ? -11.779 1.715 10.921 1.00 92.44 80 GLY A O 1
ATOM 605 N N . GLU A 1 81 ? -13.602 2.971 10.631 1.00 93.56 81 GLU A N 1
ATOM 606 C CA . GLU A 1 81 ? -14.574 1.878 10.826 1.00 93.56 81 GLU A CA 1
ATOM 607 C C . GLU A 1 81 ? -15.026 1.213 9.517 1.00 93.56 81 GLU A C 1
ATOM 609 O O . GLU A 1 81 ? -15.795 0.255 9.543 1.00 93.56 81 GLU A O 1
ATOM 614 N N . ARG A 1 82 ? -14.587 1.721 8.359 1.00 94.38 82 ARG A N 1
ATOM 615 C CA . ARG A 1 82 ? -14.985 1.200 7.045 1.00 94.38 82 ARG A CA 1
ATOM 616 C C . ARG A 1 82 ? -13.920 0.253 6.521 1.00 94.38 82 ARG A C 1
ATOM 618 O O . ARG A 1 82 ? -12.744 0.596 6.559 1.00 94.38 82 ARG A O 1
ATOM 625 N N . SER A 1 83 ? -14.334 -0.896 6.000 1.00 94.94 83 SER A N 1
ATOM 626 C CA . SER A 1 83 ? -13.449 -1.874 5.369 1.00 94.94 83 SER A CA 1
ATOM 627 C C . SER A 1 83 ? -13.971 -2.292 4.002 1.00 94.94 83 SER A C 1
ATOM 629 O O . SER A 1 83 ? -15.181 -2.394 3.799 1.00 94.94 83 SER A O 1
ATOM 631 N N . ILE A 1 84 ? -13.045 -2.562 3.091 1.00 95.56 84 ILE A N 1
ATOM 632 C CA . ILE A 1 84 ? -13.288 -3.118 1.764 1.00 95.56 84 ILE A CA 1
ATOM 633 C C . ILE A 1 84 ? -12.508 -4.429 1.699 1.00 95.56 84 ILE A C 1
ATOM 635 O O . ILE A 1 84 ? -11.299 -4.421 1.922 1.00 95.56 84 ILE A O 1
ATOM 639 N N . ALA A 1 85 ? -13.208 -5.536 1.461 1.00 97.19 85 ALA A N 1
ATOM 640 C CA . ALA A 1 85 ? -12.598 -6.852 1.287 1.00 97.19 85 ALA A CA 1
ATOM 641 C C . ALA A 1 85 ? -12.052 -7.026 -0.138 1.00 97.19 85 ALA A C 1
ATOM 643 O O . ALA A 1 85 ? -12.482 -6.303 -1.039 1.00 97.19 85 ALA A O 1
ATOM 644 N N . ASP A 1 86 ? -11.145 -7.987 -0.320 1.00 96.50 86 ASP A N 1
ATOM 645 C CA . ASP A 1 86 ? -10.598 -8.396 -1.623 1.00 96.50 86 ASP A CA 1
ATOM 646 C C . ASP A 1 86 ? -10.073 -7.201 -2.442 1.00 96.50 86 ASP A C 1
ATOM 648 O O . ASP A 1 86 ? -10.475 -6.957 -3.584 1.00 96.50 86 ASP A O 1
ATOM 652 N N . PHE A 1 87 ? -9.210 -6.400 -1.812 1.00 91.56 87 PHE A N 1
ATOM 653 C CA . PHE A 1 87 ? -8.744 -5.125 -2.352 1.00 91.56 87 PHE A CA 1
ATOM 654 C C . PHE A 1 87 ? -7.402 -5.282 -3.080 1.00 91.56 87 PHE A C 1
ATOM 656 O O . PHE A 1 87 ? -6.476 -5.896 -2.550 1.00 91.56 87 PHE A O 1
ATOM 663 N N . GLU A 1 88 ? -7.268 -4.687 -4.270 1.00 94.00 88 GLU A N 1
ATOM 664 C CA . GLU A 1 88 ? -6.018 -4.714 -5.042 1.00 94.00 88 GLU A CA 1
ATOM 665 C C . GLU A 1 88 ? -5.143 -3.517 -4.667 1.00 94.00 88 GLU A C 1
ATOM 667 O O . GLU A 1 88 ? -5.576 -2.366 -4.747 1.00 94.00 88 GLU A O 1
ATOM 672 N N . ILE A 1 89 ? -3.892 -3.785 -4.295 1.00 91.81 89 ILE A N 1
ATOM 673 C CA . ILE A 1 89 ? -2.863 -2.761 -4.098 1.00 91.81 89 ILE A CA 1
ATOM 674 C C . ILE A 1 89 ? -1.744 -2.911 -5.127 1.00 91.81 89 ILE A C 1
ATOM 676 O O . ILE A 1 89 ? -1.406 -4.016 -5.555 1.00 91.81 89 ILE A O 1
ATOM 680 N N . GLU A 1 90 ? -1.116 -1.793 -5.468 1.00 92.12 90 GLU A N 1
ATOM 681 C CA . GLU A 1 90 ? 0.167 -1.751 -6.162 1.00 92.12 90 GLU A CA 1
ATOM 682 C C . GLU A 1 90 ? 1.290 -1.597 -5.126 1.00 92.12 90 GLU A C 1
ATOM 684 O O . GLU A 1 90 ? 1.165 -0.862 -4.147 1.00 92.12 90 GLU A O 1
ATOM 689 N N . VAL A 1 91 ? 2.402 -2.302 -5.313 1.00 90.88 91 VAL A N 1
ATOM 690 C CA . VAL A 1 91 ? 3.535 -2.289 -4.382 1.00 90.88 91 VAL A CA 1
ATOM 691 C C . VAL A 1 91 ? 4.799 -1.907 -5.131 1.00 90.88 91 VAL A C 1
ATOM 693 O O . VAL A 1 91 ? 5.201 -2.585 -6.079 1.00 90.88 91 VAL A O 1
ATOM 696 N N . GLY A 1 92 ? 5.427 -0.815 -4.696 1.00 87.25 92 GLY A N 1
ATOM 697 C CA . GLY A 1 92 ? 6.567 -0.196 -5.370 1.00 87.25 92 GLY A CA 1
ATOM 698 C C . GLY A 1 92 ? 7.698 0.188 -4.424 1.00 87.25 92 GLY A C 1
ATOM 699 O O . GLY A 1 92 ? 7.508 0.349 -3.216 1.00 87.25 92 GLY A O 1
ATOM 700 N N . GLY A 1 93 ? 8.897 0.357 -4.984 1.00 80.25 93 GLY A N 1
ATOM 701 C CA . GLY A 1 93 ? 10.061 0.877 -4.265 1.00 80.25 93 GLY A CA 1
ATOM 702 C C . GLY A 1 93 ? 9.969 2.389 -4.083 1.00 80.25 93 GLY A C 1
ATOM 703 O O . GLY A 1 93 ? 10.673 3.124 -4.763 1.00 80.25 93 GLY A O 1
ATOM 704 N N . MET A 1 94 ? 9.091 2.844 -3.193 1.00 69.56 94 MET A N 1
ATOM 705 C CA . MET A 1 94 ? 8.814 4.266 -3.006 1.00 69.56 94 MET A CA 1
ATOM 706 C C . MET A 1 94 ? 9.619 4.825 -1.832 1.00 69.56 94 MET A C 1
ATOM 708 O O . MET A 1 94 ? 9.410 4.430 -0.690 1.00 69.56 94 MET A O 1
ATOM 712 N N . ASP A 1 95 ? 10.534 5.755 -2.108 1.00 60.91 95 ASP A N 1
ATOM 713 C CA . ASP A 1 95 ? 11.242 6.519 -1.076 1.00 60.91 95 ASP A CA 1
ATOM 714 C C . ASP A 1 95 ? 10.519 7.853 -0.850 1.00 60.91 95 ASP A C 1
ATOM 716 O O . ASP A 1 95 ? 10.893 8.896 -1.389 1.00 60.91 95 ASP A O 1
ATOM 720 N N . TYR A 1 96 ? 9.426 7.810 -0.084 1.00 54.66 96 TYR A N 1
ATOM 721 C CA . TYR A 1 96 ? 8.646 9.006 0.251 1.00 54.66 96 TYR A CA 1
ATOM 722 C C . TYR A 1 96 ? 9.269 9.859 1.369 1.00 54.66 96 TYR A C 1
ATOM 724 O O . TYR A 1 96 ? 8.668 10.842 1.798 1.00 54.66 96 TYR A O 1
ATOM 732 N N . GLY A 1 97 ? 10.479 9.535 1.842 1.00 43.03 97 GLY A N 1
ATOM 733 C CA . GLY A 1 97 ? 11.246 10.408 2.735 1.00 43.03 97 GLY A CA 1
ATOM 734 C C . GLY A 1 97 ? 10.633 10.672 4.119 1.00 43.03 97 GLY A C 1
ATOM 735 O O . GLY A 1 97 ? 11.035 11.631 4.771 1.00 43.03 97 GLY A O 1
ATOM 736 N N . LEU A 1 98 ? 9.686 9.850 4.588 1.00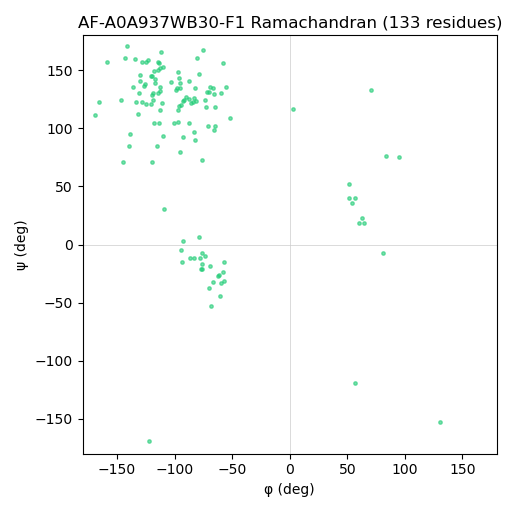 42.75 98 LEU A N 1
ATOM 737 C CA . LEU A 1 98 ? 9.022 10.028 5.891 1.00 42.75 98 LEU A CA 1
ATOM 738 C C . LEU A 1 98 ? 9.683 9.264 7.053 1.00 42.75 98 LEU A C 1
ATOM 740 O O . LEU A 1 98 ? 9.200 9.334 8.181 1.00 42.75 98 LEU A O 1
ATOM 744 N N . GLN A 1 99 ? 10.798 8.564 6.827 1.00 40.19 99 GLN A N 1
ATOM 745 C CA . GLN A 1 99 ? 11.541 7.899 7.904 1.00 40.19 99 GLN A CA 1
ATOM 746 C C . GLN A 1 99 ? 12.710 8.778 8.388 1.00 40.19 99 GLN A C 1
ATOM 748 O O . GLN A 1 99 ? 13.631 9.032 7.610 1.00 40.19 99 GLN A O 1
ATOM 753 N N . PRO A 1 100 ? 12.753 9.201 9.671 1.00 37.69 100 PRO A N 1
ATOM 754 C CA . PRO A 1 100 ? 13.871 9.990 10.192 1.00 37.69 100 PRO A CA 1
ATOM 755 C C . PRO A 1 100 ? 15.187 9.208 10.303 1.00 37.69 100 PRO A C 1
ATOM 757 O O . PRO A 1 100 ? 16.236 9.830 10.403 1.00 37.69 100 PRO A O 1
ATOM 760 N N . ASN A 1 101 ? 15.164 7.869 10.299 1.00 34.41 101 ASN A N 1
ATOM 761 C CA . ASN A 1 101 ? 16.327 7.051 10.650 1.00 34.41 101 ASN A CA 1
ATOM 762 C C . ASN A 1 101 ? 16.418 5.753 9.830 1.00 34.41 101 ASN A C 1
ATOM 764 O O . ASN A 1 101 ? 16.277 4.660 10.369 1.00 34.41 101 ASN A O 1
ATOM 768 N N . PHE A 1 102 ? 16.737 5.847 8.539 1.00 33.09 102 PHE A N 1
ATOM 769 C CA . PHE A 1 102 ? 17.402 4.734 7.854 1.00 33.09 102 PHE A CA 1
ATOM 770 C C . PHE A 1 102 ? 18.483 5.270 6.918 1.00 33.09 102 PHE A C 1
ATOM 772 O O . PHE A 1 102 ? 18.291 5.523 5.730 1.00 33.09 102 PHE A O 1
ATOM 779 N N . SER A 1 103 ? 19.657 5.505 7.500 1.00 39.31 103 SER A N 1
ATOM 780 C CA . SER A 1 103 ? 20.856 5.795 6.730 1.00 39.31 103 SER A CA 1
ATOM 781 C C . SER A 1 103 ? 21.292 4.520 6.002 1.00 39.31 103 SER A C 1
ATOM 783 O O . SER A 1 103 ? 21.440 3.477 6.631 1.00 39.31 103 SER A O 1
ATOM 785 N N . LEU A 1 104 ? 21.568 4.660 4.699 1.00 37.50 104 LEU A N 1
ATOM 786 C CA . LEU A 1 104 ? 22.231 3.707 3.791 1.00 37.50 104 LEU A CA 1
ATOM 787 C C . LEU A 1 104 ? 21.336 2.780 2.949 1.00 37.50 104 LEU A C 1
ATOM 789 O O . LEU A 1 104 ? 21.390 1.557 3.044 1.00 37.50 104 LEU A O 1
ATOM 793 N N . ARG A 1 105 ? 20.734 3.355 1.900 1.00 30.55 105 ARG A N 1
ATOM 794 C CA . ARG A 1 105 ? 20.725 2.690 0.586 1.00 30.55 105 ARG A CA 1
ATOM 795 C C . ARG A 1 105 ? 20.973 3.689 -0.544 1.00 30.55 105 ARG A C 1
ATOM 797 O O . ARG A 1 105 ? 20.074 4.337 -1.059 1.00 30.55 105 ARG A O 1
ATOM 804 N N . LYS A 1 106 ? 22.238 3.812 -0.964 1.00 30.50 106 LYS A N 1
ATOM 805 C CA . LYS A 1 106 ? 22.572 4.408 -2.265 1.00 30.50 106 LYS A CA 1
ATOM 806 C C . LYS A 1 106 ? 22.147 3.419 -3.355 1.00 30.50 106 LYS A C 1
ATOM 808 O O . LYS A 1 106 ? 22.877 2.474 -3.637 1.00 30.50 106 LYS A O 1
ATOM 813 N N . LYS A 1 107 ? 21.016 3.669 -4.011 1.00 28.73 107 LYS A N 1
ATOM 814 C CA . LYS A 1 107 ? 20.856 3.312 -5.422 1.00 28.73 107 LYS A CA 1
ATOM 815 C C . LYS A 1 107 ? 20.596 4.585 -6.210 1.00 28.73 107 LYS A C 1
ATOM 817 O O . LYS A 1 107 ? 19.741 5.389 -5.873 1.00 28.73 107 LYS A O 1
ATOM 822 N N . SER A 1 108 ? 21.453 4.782 -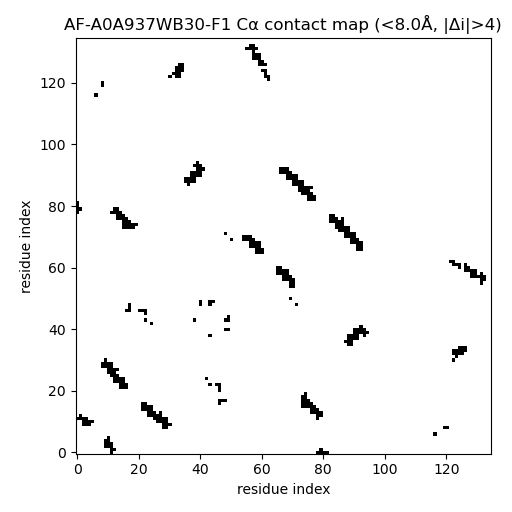7.202 1.00 31.34 108 SER A N 1
ATOM 823 C CA . SER A 1 108 ? 21.373 5.828 -8.207 1.00 31.34 108 SER A CA 1
ATOM 824 C C . SER A 1 108 ? 19.991 5.819 -8.850 1.00 31.34 108 SER A C 1
ATOM 826 O O . SER A 1 108 ? 19.725 4.908 -9.620 1.00 31.34 108 SER A O 1
ATOM 828 N N . LEU A 1 109 ? 19.160 6.817 -8.568 1.00 30.02 109 LEU A N 1
ATOM 829 C CA . LEU A 1 109 ? 18.261 7.441 -9.532 1.00 30.02 109 LEU A CA 1
ATOM 830 C C . LEU A 1 109 ? 17.748 8.753 -8.915 1.00 30.02 109 LEU A C 1
ATOM 832 O O . LEU A 1 109 ? 17.175 8.757 -7.835 1.00 30.02 109 LEU A O 1
ATOM 836 N N . ILE A 1 110 ? 17.996 9.846 -9.640 1.00 30.09 110 ILE A N 1
ATOM 837 C CA . ILE A 1 110 ? 17.420 11.188 -9.476 1.00 30.09 110 ILE A CA 1
ATOM 838 C C . ILE A 1 110 ? 17.887 11.968 -8.226 1.00 30.09 110 ILE A C 1
ATOM 840 O O . ILE A 1 110 ? 18.059 11.472 -7.118 1.00 30.09 110 ILE A O 1
ATOM 844 N N . LYS A 1 111 ? 18.243 13.231 -8.474 1.00 27.88 111 LYS A N 1
ATOM 845 C CA . LYS A 1 111 ? 18.957 14.133 -7.567 1.00 27.88 111 LYS A CA 1
ATOM 846 C C . LYS A 1 111 ? 18.202 14.369 -6.252 1.00 27.88 111 LYS A C 1
ATOM 848 O O . LYS A 1 111 ? 17.058 14.802 -6.248 1.00 27.88 111 LYS A O 1
ATOM 853 N N . ARG A 1 112 ? 18.941 14.202 -5.153 1.00 35.06 112 ARG A N 1
ATOM 854 C CA . ARG A 1 112 ? 18.672 14.776 -3.828 1.00 35.06 112 ARG A CA 1
ATOM 855 C C . ARG A 1 112 ? 18.588 16.309 -3.868 1.00 35.06 112 ARG A C 1
ATOM 857 O O . ARG A 1 112 ? 19.276 16.942 -4.666 1.00 35.06 112 ARG A O 1
ATOM 864 N N . ASN A 1 113 ? 17.875 16.842 -2.873 1.00 31.58 113 ASN A N 1
ATOM 865 C CA . ASN A 1 113 ? 17.850 18.227 -2.382 1.00 31.58 113 ASN A CA 1
ATOM 866 C C . ASN A 1 113 ? 16.953 19.227 -3.123 1.00 31.58 113 ASN A C 1
ATOM 868 O O . ASN A 1 113 ? 17.441 20.125 -3.800 1.00 31.58 113 ASN A O 1
ATOM 872 N N . ASN A 1 114 ? 15.645 19.142 -2.874 1.00 28.67 114 ASN A N 1
ATOM 873 C CA . ASN A 1 114 ? 14.907 20.216 -2.197 1.00 28.67 114 ASN A CA 1
ATOM 874 C C . ASN A 1 114 ? 13.516 19.673 -1.848 1.00 28.67 114 ASN A C 1
ATOM 876 O O . ASN A 1 114 ? 12.722 19.409 -2.749 1.00 28.67 114 ASN A O 1
ATOM 880 N N . TRP A 1 115 ? 13.219 19.486 -0.562 1.00 38.00 115 TRP A N 1
ATOM 881 C CA . TRP A 1 115 ? 11.836 19.277 -0.136 1.00 38.00 115 TRP A CA 1
ATOM 882 C C . TRP A 1 115 ? 11.086 20.575 -0.446 1.00 38.00 115 TRP A C 1
ATOM 884 O O . TRP A 1 115 ? 11.264 21.583 0.233 1.00 38.00 115 TRP A O 1
ATOM 894 N N . ASN A 1 116 ? 10.327 20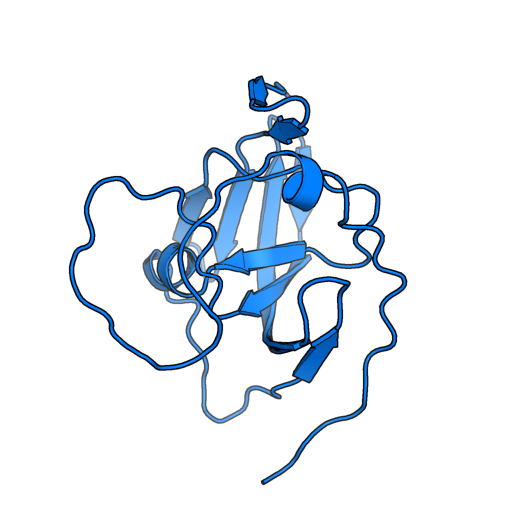.571 -1.538 1.00 32.25 116 ASN A N 1
ATOM 895 C CA . ASN A 1 116 ? 9.396 21.632 -1.872 1.00 32.25 116 ASN A CA 1
ATOM 896 C C . ASN A 1 116 ? 7.987 21.030 -1.771 1.00 32.25 116 ASN A C 1
ATOM 898 O O . ASN A 1 116 ? 7.689 20.127 -2.558 1.00 32.25 116 ASN A O 1
ATOM 902 N N . PRO A 1 117 ? 7.126 21.497 -0.845 1.00 37.00 117 PRO A N 1
ATOM 903 C CA . PRO A 1 117 ? 5.747 21.014 -0.721 1.00 37.00 117 PRO A CA 1
ATOM 904 C C . PRO A 1 117 ? 4.934 21.181 -2.019 1.00 37.00 117 PRO A C 1
ATOM 906 O O . PRO A 1 117 ? 3.932 20.503 -2.209 1.00 37.00 117 PRO A O 1
ATOM 909 N N . PHE A 1 118 ? 5.414 21.987 -2.974 1.00 30.03 118 PHE A N 1
ATOM 910 C CA . PHE A 1 118 ? 4.857 22.074 -4.327 1.00 30.03 118 PHE A CA 1
ATOM 911 C C . PHE A 1 118 ? 4.911 20.754 -5.121 1.00 30.03 118 PHE A C 1
ATOM 913 O O . PHE A 1 118 ? 4.077 20.543 -5.995 1.00 30.03 118 PHE A O 1
ATOM 920 N N . TRP A 1 119 ? 5.850 19.844 -4.825 1.00 30.75 119 TRP A N 1
ATOM 921 C CA . TRP A 1 119 ? 5.885 18.512 -5.455 1.00 30.75 119 TRP A CA 1
ATOM 922 C C . TRP A 1 119 ? 4.827 17.563 -4.895 1.00 30.75 119 TRP A C 1
ATOM 924 O O . TRP A 1 119 ? 4.436 16.615 -5.568 1.00 30.75 119 TRP A O 1
ATOM 934 N N . ALA A 1 120 ? 4.333 17.846 -3.692 1.00 35.78 120 ALA A N 1
ATOM 935 C CA . ALA A 1 120 ? 3.277 17.081 -3.052 1.00 35.78 120 ALA A CA 1
ATOM 936 C C . ALA A 1 120 ? 1.889 17.423 -3.649 1.00 35.78 120 ALA A C 1
ATOM 938 O O . ALA A 1 120 ? 0.975 16.608 -3.611 1.00 35.78 120 ALA A O 1
ATOM 939 N N . TRP A 1 121 ? 1.758 18.592 -4.296 1.00 28.31 121 TRP A N 1
ATOM 940 C CA . TRP A 1 121 ? 0.548 19.043 -5.002 1.00 28.31 121 TRP A CA 1
ATOM 941 C C . TRP A 1 121 ? 0.277 18.342 -6.340 1.00 28.31 121 TRP A C 1
ATOM 943 O O . TRP A 1 121 ? -0.790 18.535 -6.920 1.00 28.31 121 TRP A O 1
ATOM 953 N N . ILE A 1 122 ? 1.213 17.544 -6.861 1.00 29.97 122 ILE A N 1
ATOM 954 C CA . ILE A 1 122 ? 1.059 16.925 -8.179 1.00 29.97 122 ILE A CA 1
ATOM 955 C C . ILE A 1 122 ? 1.080 15.404 -8.068 1.00 29.97 122 ILE A C 1
ATOM 957 O O . ILE A 1 122 ? 1.990 14.730 -8.546 1.00 29.97 122 ILE A O 1
ATOM 961 N N . PHE A 1 123 ? 0.009 14.863 -7.505 1.00 38.50 123 PHE A N 1
ATOM 962 C CA . PHE A 1 123 ? -0.487 13.567 -7.938 1.00 38.50 123 PHE A CA 1
ATOM 963 C C . PHE A 1 123 ? -1.881 13.768 -8.545 1.00 38.50 123 PHE A C 1
ATOM 965 O O . PHE A 1 123 ? -2.909 13.678 -7.899 1.00 38.50 123 PHE A O 1
ATOM 972 N N . LEU A 1 124 ? -1.896 14.123 -9.830 1.00 29.36 124 LEU A N 1
ATOM 973 C CA . LEU A 1 124 ? -3.044 13.977 -10.723 1.00 29.36 124 LEU A CA 1
ATOM 974 C C . LEU A 1 124 ? -2.650 12.870 -11.702 1.00 29.36 124 LEU A C 1
ATOM 976 O O . LEU A 1 124 ? -1.946 13.105 -12.682 1.00 29.36 124 LEU A O 1
ATOM 980 N N . PHE A 1 125 ? -3.027 11.639 -11.392 1.00 39.75 125 PHE A N 1
ATOM 981 C CA . PHE A 1 125 ? -2.812 10.458 -12.214 1.00 39.75 125 PHE A CA 1
ATOM 982 C C . PHE A 1 125 ? -4.091 10.087 -12.968 1.00 39.75 125 PHE A C 1
ATOM 984 O O . PHE A 1 125 ? -4.989 9.414 -12.472 1.00 39.75 125 PHE A O 1
ATOM 991 N N . ARG A 1 126 ? -4.100 10.387 -14.264 1.00 33.38 126 ARG A N 1
ATOM 992 C CA . ARG A 1 126 ? -4.775 9.514 -15.223 1.00 33.38 126 ARG A CA 1
ATOM 993 C C . ARG A 1 126 ? -3.785 8.394 -15.558 1.00 33.38 126 ARG A C 1
ATOM 995 O O . ARG A 1 126 ? -2.879 8.607 -16.356 1.00 33.38 126 ARG A O 1
ATOM 1002 N N . GLN A 1 127 ? -3.900 7.243 -14.893 1.00 42.44 127 GLN A N 1
ATOM 1003 C CA . GLN A 1 127 ? -3.075 6.064 -15.187 1.00 42.44 127 GLN A CA 1
ATOM 1004 C C . GLN A 1 127 ? -3.388 5.538 -16.600 1.00 42.44 127 GLN A C 1
ATOM 1006 O O . GLN A 1 127 ? -4.504 5.100 -16.872 1.00 42.44 127 GLN A O 1
ATOM 1011 N N . GLU A 1 128 ? -2.394 5.536 -17.488 1.00 41.50 128 GLU A N 1
ATOM 1012 C CA . GLU A 1 128 ? -2.343 4.617 -18.628 1.00 41.50 128 GLU A CA 1
ATOM 1013 C C . GLU A 1 128 ? -1.442 3.447 -18.221 1.00 41.50 128 GLU A C 1
ATOM 1015 O O . GLU A 1 128 ? -0.223 3.592 -18.127 1.00 41.50 128 GLU A O 1
ATOM 1020 N N . ARG A 1 129 ? -2.045 2.286 -17.935 1.00 47.25 129 ARG A N 1
ATOM 1021 C CA . ARG A 1 129 ? -1.323 1.044 -17.630 1.00 47.25 129 ARG A CA 1
ATOM 1022 C C . ARG A 1 129 ? -0.576 0.611 -18.896 1.00 47.25 129 ARG A C 1
ATOM 1024 O O . ARG A 1 129 ? -1.172 0.024 -19.798 1.00 47.25 129 ARG A O 1
ATOM 1031 N N . LEU A 1 130 ? 0.716 0.921 -18.990 1.00 46.00 130 LEU A N 1
ATOM 1032 C CA . LEU A 1 130 ? 1.545 0.458 -20.101 1.00 46.00 130 LEU A CA 1
ATOM 1033 C C . LEU A 1 130 ? 1.819 -1.039 -19.917 1.00 46.00 130 LEU A C 1
ATOM 1035 O O . LEU A 1 130 ? 2.259 -1.497 -18.861 1.00 46.00 130 LEU A O 1
ATOM 1039 N N . SER A 1 131 ? 1.473 -1.813 -20.940 1.00 48.72 131 SER A N 1
ATOM 1040 C CA . SER A 1 131 ? 1.487 -3.273 -20.935 1.00 48.72 131 SER A CA 1
ATOM 1041 C C . SER A 1 131 ? 2.851 -3.865 -20.555 1.00 48.72 131 SER A C 1
ATOM 1043 O O . SER A 1 131 ? 3.882 -3.449 -21.075 1.00 48.72 131 SER A O 1
ATOM 1045 N N . THR A 1 132 ? 2.785 -4.879 -19.687 1.00 45.12 132 THR A N 1
ATOM 1046 C CA . THR A 1 132 ? 3.751 -5.950 -19.369 1.00 45.12 132 THR A CA 1
ATOM 1047 C C . THR A 1 132 ? 5.108 -5.919 -20.072 1.00 45.12 132 THR A C 1
ATOM 1049 O O . THR A 1 132 ? 5.202 -6.203 -21.265 1.00 45.12 132 THR A O 1
ATOM 1052 N N . CYS A 1 133 ? 6.180 -5.754 -19.294 1.00 39.81 133 CYS A N 1
ATOM 1053 C CA . CYS A 1 133 ? 7.527 -6.113 -19.726 1.00 39.81 133 CYS A CA 1
ATOM 1054 C C . CYS A 1 133 ? 7.813 -7.552 -19.262 1.00 39.81 133 CYS A C 1
ATOM 1056 O O . CYS A 1 133 ? 8.234 -7.770 -18.128 1.00 39.81 133 CYS A O 1
ATOM 1058 N N . ARG A 1 134 ? 7.529 -8.548 -20.116 1.00 32.88 134 ARG A N 1
ATOM 1059 C CA . ARG A 1 134 ? 8.082 -9.900 -19.931 1.00 32.88 134 ARG A CA 1
ATOM 1060 C C . ARG A 1 134 ? 9.567 -9.825 -20.283 1.00 32.88 134 ARG A C 1
ATOM 1062 O O . ARG A 1 134 ? 9.889 -9.467 -21.414 1.00 32.88 134 ARG A O 1
ATOM 1069 N N . LYS A 1 135 ? 10.443 -10.107 -19.320 1.00 34.72 135 LYS A N 1
ATOM 1070 C CA . LYS A 1 135 ? 11.836 -10.458 -19.618 1.00 34.72 135 LYS A CA 1
ATOM 1071 C C . LYS A 1 135 ? 11.928 -11.933 -19.966 1.00 34.72 135 LYS A C 1
ATOM 1073 O O . LYS A 1 135 ? 11.162 -12.709 -19.355 1.00 34.72 135 LYS A O 1
#